Protein AF-A0A351A0B4-F1 (afdb_monomer)

Solvent-accessible surface area (backbone atoms only — not comparable to full-atom values): 6294 Å² total; per-residue (Å²): 113,68,67,59,52,54,52,37,55,50,26,22,77,71,72,59,40,88,45,75,68,29,50,55,46,43,60,48,55,77,78,32,92,73,64,70,64,51,62,49,36,36,54,49,26,58,49,42,68,75,77,53,54,75,65,94,46,69,68,59,45,46,54,44,28,35,24,68,25,9,42,58,32,39,54,48,41,56,70,71,60,72,84,56,75,65,52,50,55,52,25,34,53,49,18,36,51,50,42,53,49,50,50,67,73,39,47,72,59,37,48,77,73,68,63

Nearest PDB structures (foldseek):
  4hd1-assembly1_A  TM=9.382E-01  e=4.406E-05  Alicyclobacillus acidocaldarius subsp. acidocaldarius DSM 446
  4ea1-assembly1_A  TM=8.838E-01  e=6.903E-04  Staphylococcus aureus
  3nri-assembly1_A  TM=8.803E-01  e=7.293E-04  Staphylococcus aureus subsp. aureus A017934/97
  2zcr-assembly1_A  TM=8.740E-01  e=3.405E-03  Staphylococcus aureus
  3adz-assembly1_A  TM=8.703E-01  e=3.801E-03  Staphylococcus aureus

Structure (mmCIF, N/CA/C/O backbone):
data_AF-A0A351A0B4-F1
#
_entry.id   AF-A0A351A0B4-F1
#
loop_
_atom_site.group_PDB
_atom_site.id
_atom_site.type_symbol
_atom_site.label_atom_id
_atom_site.label_alt_id
_atom_site.label_comp_id
_atom_site.label_asym_id
_atom_site.label_en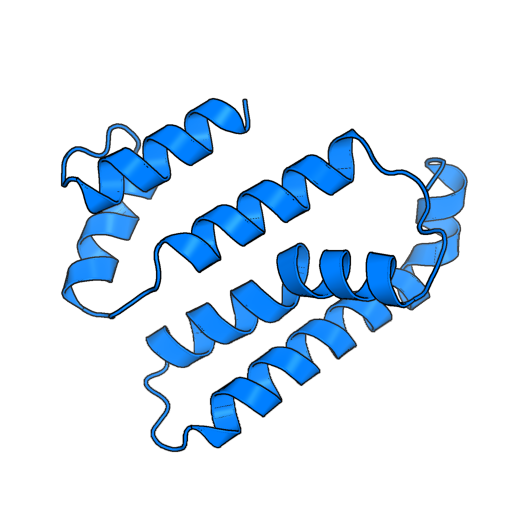tity_id
_atom_site.label_seq_id
_atom_site.pdbx_PDB_ins_code
_atom_site.Cartn_x
_atom_site.Cartn_y
_atom_site.Cartn_z
_atom_site.occupancy
_atom_site.B_iso_or_equiv
_atom_site.auth_seq_id
_atom_site.auth_comp_id
_atom_site.auth_asym_id
_atom_site.auth_atom_id
_atom_site.pdbx_PDB_model_num
ATOM 1 N N . LYS A 1 1 ? 6.619 15.326 -4.201 1.00 86.88 1 LYS A N 1
ATOM 2 C CA . LYS A 1 1 ? 5.184 14.934 -4.166 1.00 86.88 1 LYS A CA 1
ATOM 3 C C . LYS A 1 1 ? 4.916 13.817 -3.152 1.00 86.88 1 LYS A C 1
ATOM 5 O O . LYS A 1 1 ? 4.046 14.018 -2.326 1.00 86.88 1 LYS A O 1
ATOM 10 N N . LEU A 1 2 ? 5.667 12.704 -3.144 1.00 95.12 2 LEU A N 1
ATOM 11 C CA . LEU A 1 2 ? 5.476 11.625 -2.151 1.00 95.12 2 LEU A CA 1
ATOM 12 C C . LEU A 1 2 ? 5.706 12.066 -0.698 1.00 95.12 2 LEU A C 1
ATOM 14 O O . LEU A 1 2 ? 4.943 11.683 0.176 1.00 95.12 2 LEU A O 1
ATOM 18 N N . GLU A 1 3 ? 6.687 12.937 -0.453 1.00 96.56 3 GLU A N 1
ATOM 19 C CA . GLU A 1 3 ? 6.934 13.471 0.895 1.00 96.56 3 GLU A CA 1
ATOM 20 C C . GLU A 1 3 ? 5.719 14.203 1.479 1.00 96.56 3 GLU A C 1
ATOM 22 O O . GLU A 1 3 ? 5.372 14.033 2.641 1.00 96.56 3 GLU A O 1
ATOM 27 N N . TRP A 1 4 ? 4.994 14.948 0.643 1.00 97.50 4 TRP A N 1
ATOM 28 C CA . TRP A 1 4 ? 3.767 15.609 1.075 1.00 97.50 4 TRP A CA 1
ATOM 29 C C . TRP A 1 4 ? 2.702 14.594 1.520 1.00 97.50 4 TRP A C 1
ATOM 31 O O . TRP A 1 4 ? 2.031 14.823 2.524 1.00 97.50 4 TRP A O 1
ATOM 41 N N . TRP A 1 5 ? 2.589 13.451 0.831 1.00 97.69 5 TRP A N 1
ATOM 42 C CA . TRP A 1 5 ? 1.686 12.369 1.233 1.00 97.69 5 TRP A CA 1
ATOM 43 C C . TRP A 1 5 ? 2.118 11.700 2.538 1.00 97.69 5 TRP A C 1
ATOM 45 O O . TRP A 1 5 ? 1.255 11.398 3.357 1.00 97.69 5 TRP A O 1
ATOM 55 N N . ARG A 1 6 ? 3.426 11.528 2.790 1.00 97.94 6 ARG A N 1
ATOM 56 C CA . ARG A 1 6 ? 3.906 11.032 4.096 1.00 97.94 6 ARG A CA 1
ATOM 57 C C . ARG A 1 6 ? 3.480 11.959 5.222 1.00 97.94 6 ARG A C 1
ATOM 59 O O . ARG A 1 6 ? 2.936 11.504 6.225 1.00 97.94 6 ARG A O 1
ATOM 66 N N . GLN A 1 7 ? 3.675 13.259 5.025 1.00 98.12 7 GLN A N 1
ATOM 67 C CA . GLN A 1 7 ? 3.259 14.261 5.996 1.00 98.12 7 GLN A CA 1
ATOM 68 C C . GLN A 1 7 ? 1.737 14.288 6.165 1.00 98.12 7 GLN A C 1
ATOM 70 O O . GLN A 1 7 ? 1.256 14.485 7.274 1.00 98.12 7 GLN A O 1
ATOM 75 N N . GLU A 1 8 ? 0.965 14.065 5.099 1.00 98.38 8 GLU A N 1
ATOM 76 C CA . GLU A 1 8 ? -0.495 13.981 5.196 1.00 98.38 8 GLU A CA 1
ATOM 77 C C . GLU A 1 8 ? -0.954 12.750 5.990 1.00 98.38 8 GLU A C 1
ATOM 79 O O . GLU A 1 8 ? -1.848 12.871 6.829 1.00 98.38 8 GLU A O 1
ATOM 84 N N . VAL A 1 9 ? -0.306 11.592 5.816 1.00 98.00 9 VAL A N 1
ATOM 85 C CA . VAL A 1 9 ? -0.544 10.402 6.655 1.00 98.00 9 VAL A CA 1
ATOM 86 C C . VAL A 1 9 ? -0.212 10.705 8.119 1.00 98.00 9 VAL A C 1
ATOM 88 O O . VAL A 1 9 ? -1.021 10.432 9.003 1.00 98.00 9 VAL A O 1
ATOM 91 N N . GLN A 1 10 ? 0.931 11.336 8.397 1.00 97.94 10 GLN A N 1
ATOM 92 C CA . GLN A 1 10 ? 1.309 11.740 9.758 1.00 97.94 10 GLN A CA 1
ATOM 93 C C . GLN A 1 10 ? 0.307 12.711 10.388 1.00 97.94 10 GLN A C 1
ATOM 95 O O . GLN A 1 10 ? -0.131 12.496 11.517 1.00 97.94 10 GLN A O 1
ATOM 100 N N . ARG A 1 11 ? -0.115 13.739 9.646 1.00 98.19 11 ARG A N 1
ATOM 101 C CA . ARG A 1 11 ? -1.152 14.686 10.076 1.00 98.19 11 ARG A CA 1
ATOM 102 C C . ARG A 1 11 ? -2.484 14.002 10.356 1.00 98.19 11 ARG A C 1
ATOM 104 O O . ARG A 1 11 ? -3.152 14.354 11.323 1.00 98.19 11 ARG A O 1
ATOM 111 N N . THR A 1 12 ? -2.854 13.011 9.549 1.00 98.00 12 THR A N 1
ATOM 112 C CA . THR A 1 12 ? -4.087 12.240 9.749 1.00 98.00 12 THR A CA 1
ATOM 113 C C . THR A 1 12 ? -4.068 11.514 11.098 1.00 98.00 12 THR A C 1
ATOM 115 O O . THR A 1 12 ? -5.023 11.652 11.862 1.00 98.00 12 THR A O 1
ATOM 118 N N . TRP A 1 13 ? -2.959 10.847 11.447 1.00 96.88 13 TRP A N 1
ATOM 119 C CA . TRP A 1 13 ? -2.783 10.208 12.764 1.00 96.88 13 TRP A CA 1
ATOM 120 C C . TRP A 1 13 ? -2.666 11.211 13.917 1.00 96.88 13 TRP A C 1
ATOM 122 O O . TRP A 1 13 ? -3.126 10.933 15.020 1.00 96.88 13 TRP A O 1
ATOM 132 N N . ALA A 1 14 ? -2.125 12.403 13.663 1.00 96.81 14 ALA A N 1
ATOM 133 C CA . ALA A 1 14 ? -2.114 13.508 14.624 1.00 96.81 14 ALA A CA 1
ATOM 134 C C . ALA A 1 14 ? -3.477 14.226 14.755 1.00 96.81 14 ALA A C 1
ATOM 136 O O . ALA A 1 14 ? -3.610 15.169 15.533 1.00 96.81 14 ALA A O 1
ATOM 137 N N . GLY A 1 15 ? -4.496 13.815 13.990 1.00 96.88 15 GLY A N 1
ATOM 138 C CA . GLY A 1 15 ? -5.840 14.390 14.030 1.00 96.88 15 GLY A CA 1
ATOM 139 C C . GLY A 1 15 ? -6.004 15.724 13.292 1.00 96.88 15 GLY A C 1
ATOM 140 O O . GLY A 1 15 ? -7.086 16.315 13.377 1.00 96.88 15 GLY A O 1
ATOM 141 N N . THR A 1 16 ? -4.997 16.169 12.537 1.00 97.69 16 THR A N 1
ATOM 142 C CA . THR A 1 16 ? -4.945 17.451 11.809 1.00 97.69 16 THR A CA 1
ATOM 143 C C . THR A 1 16 ? -4.769 17.287 10.283 1.00 97.69 16 THR A C 1
ATOM 145 O O . THR A 1 16 ? -3.925 17.969 9.695 1.00 97.69 16 THR A O 1
ATOM 148 N N . PRO A 1 17 ? -5.531 16.400 9.600 1.00 97.88 17 PRO A N 1
ATOM 149 C CA . PRO A 1 17 ? -5.425 16.244 8.148 1.00 97.88 17 PRO A CA 1
ATOM 150 C C . PRO A 1 17 ? -5.762 17.553 7.423 1.00 97.88 17 PRO A C 1
ATOM 152 O O . PRO A 1 17 ? -6.531 18.374 7.923 1.00 97.88 17 PRO A O 1
ATOM 155 N N . THR A 1 18 ? -5.182 17.734 6.238 1.00 97.88 18 THR A N 1
ATOM 156 C CA . THR A 1 18 ? -5.359 18.946 5.415 1.00 97.88 18 THR A CA 1
ATOM 157 C C . THR A 1 18 ? -5.974 18.660 4.049 1.00 97.88 18 THR A 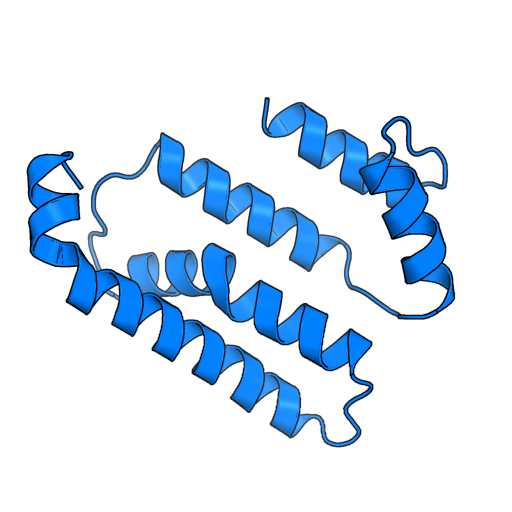C 1
ATOM 159 O O . THR A 1 18 ? -6.402 19.579 3.353 1.00 97.88 18 THR A O 1
ATOM 162 N N . HIS A 1 19 ? -6.028 17.390 3.650 1.00 98.12 19 HIS A N 1
ATOM 163 C CA . HIS A 1 19 ? -6.531 16.950 2.360 1.00 98.12 19 HIS A CA 1
ATOM 164 C C . HIS A 1 19 ? -7.834 16.157 2.518 1.00 98.12 19 HIS A C 1
ATOM 166 O O . HIS A 1 19 ? -7.966 15.409 3.490 1.00 98.12 19 HIS A O 1
ATOM 172 N N . PRO A 1 20 ? -8.776 16.212 1.553 1.00 98.25 20 PRO A N 1
ATOM 173 C CA . PRO A 1 20 ? -10.021 15.441 1.617 1.00 98.25 20 PRO A CA 1
ATOM 174 C C . PRO A 1 20 ? -9.822 13.940 1.877 1.00 98.25 20 PRO A C 1
ATOM 176 O O . PRO A 1 20 ? -10.566 13.343 2.646 1.00 98.25 20 PRO A O 1
ATOM 179 N N . VAL A 1 21 ? -8.775 13.340 1.299 1.00 97.12 21 VAL A N 1
ATOM 180 C CA . VAL A 1 21 ? -8.411 11.931 1.561 1.00 97.12 21 VAL A CA 1
ATOM 181 C C . VAL A 1 21 ? -7.982 11.716 3.015 1.00 97.12 21 VAL A C 1
ATOM 183 O O . VAL A 1 21 ? -8.382 10.724 3.613 1.00 97.12 21 VAL A O 1
ATOM 186 N N . GLY A 1 22 ? -7.210 12.637 3.600 1.00 97.75 22 GLY A N 1
ATOM 187 C CA . GLY A 1 22 ? -6.815 12.565 5.009 1.00 97.75 22 GLY A CA 1
ATOM 188 C C . GLY A 1 22 ? -8.012 12.727 5.948 1.00 97.75 22 GLY A C 1
ATOM 189 O O . GLY A 1 22 ? -8.137 11.986 6.918 1.00 97.75 22 GLY A O 1
ATOM 190 N N . HIS A 1 23 ? -8.945 13.631 5.627 1.00 97.81 23 HIS A N 1
ATOM 191 C CA . HIS A 1 23 ? -10.204 13.768 6.368 1.00 97.81 23 HIS A CA 1
ATOM 192 C C . HIS A 1 23 ? -11.039 12.483 6.321 1.00 97.81 23 HIS A C 1
ATOM 194 O O . HIS A 1 23 ? -11.439 11.987 7.369 1.00 97.81 23 HIS A O 1
ATOM 200 N N . ALA A 1 24 ? -11.235 11.905 5.134 1.00 97.06 24 ALA A N 1
ATOM 201 C CA . ALA A 1 24 ? -11.961 10.645 4.991 1.00 97.06 24 ALA A CA 1
ATOM 202 C C . ALA A 1 24 ? -11.261 9.491 5.729 1.00 97.06 24 ALA A C 1
ATOM 204 O O . ALA A 1 24 ? -11.916 8.690 6.393 1.00 97.06 24 ALA A O 1
ATOM 205 N N . LEU A 1 25 ? -9.927 9.419 5.656 1.00 96.94 25 LEU A N 1
ATOM 206 C CA . LEU A 1 25 ? -9.153 8.405 6.366 1.00 96.94 25 LEU A CA 1
ATOM 207 C C . LEU A 1 25 ? -9.278 8.566 7.885 1.00 96.94 25 LEU A C 1
ATOM 209 O O . LEU A 1 25 ? -9.467 7.567 8.571 1.00 96.94 25 LEU A O 1
ATOM 213 N N . LYS A 1 26 ? -9.253 9.7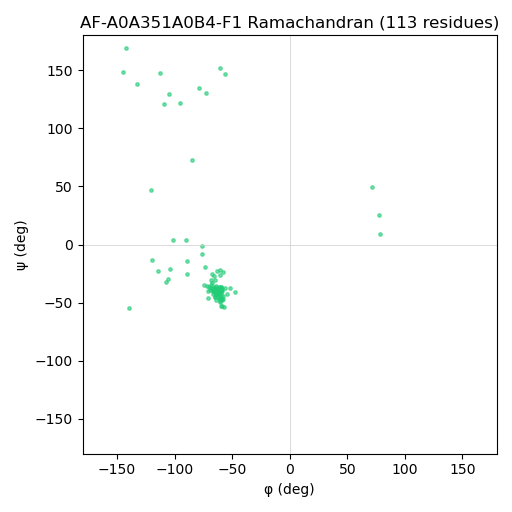96 8.414 1.00 96.50 26 LYS A N 1
ATOM 214 C CA . LYS A 1 26 ? -9.454 10.063 9.847 1.00 96.50 26 LYS A CA 1
ATOM 215 C C . LYS A 1 26 ? -10.759 9.451 10.363 1.00 96.50 26 LYS A C 1
ATOM 217 O O . LYS A 1 26 ? -10.743 8.827 11.420 1.00 96.50 26 LYS A O 1
ATOM 222 N N . ASP A 1 27 ? -11.853 9.567 9.612 1.00 94.44 27 ASP A N 1
ATOM 223 C CA . ASP A 1 27 ? -13.137 8.967 9.995 1.00 94.44 27 ASP A CA 1
ATOM 224 C C . ASP A 1 27 ? -13.061 7.431 10.021 1.00 94.44 27 ASP A C 1
ATOM 226 O O . ASP A 1 27 ? -13.592 6.791 10.931 1.00 94.44 27 ASP A O 1
ATOM 230 N N . VAL A 1 28 ? -12.344 6.824 9.069 1.00 95.25 28 VAL A N 1
ATOM 231 C CA . VAL A 1 28 ? -12.110 5.369 9.014 1.00 95.25 28 VAL A CA 1
ATOM 232 C C . VAL A 1 28 ? -11.284 4.889 10.212 1.00 95.25 28 VAL A C 1
ATOM 234 O O . VAL A 1 28 ? -11.619 3.856 10.792 1.00 95.25 28 VAL A O 1
ATOM 237 N N . LEU A 1 29 ? -10.269 5.647 10.642 1.00 95.62 29 LEU A N 1
ATOM 238 C CA . LEU A 1 29 ? -9.418 5.297 11.792 1.00 95.62 29 LEU A CA 1
ATOM 239 C C . LEU A 1 29 ? -10.183 5.232 13.120 1.00 95.62 29 LEU A C 1
ATOM 241 O O . LEU A 1 29 ? -9.753 4.548 14.042 1.00 95.62 29 LEU A O 1
ATOM 245 N N . THR A 1 30 ? -11.336 5.901 13.229 1.00 93.00 30 THR A N 1
ATOM 246 C CA . THR A 1 30 ? -12.196 5.768 14.421 1.00 93.00 30 THR A CA 1
ATOM 247 C C . THR A 1 30 ? -12.930 4.426 14.481 1.00 93.00 30 THR A C 1
ATOM 249 O O . THR A 1 30 ? -13.397 4.023 15.545 1.00 93.00 30 THR A O 1
ATOM 252 N N . ARG A 1 31 ? -13.045 3.734 13.341 1.00 94.44 31 ARG A N 1
ATOM 253 C CA . ARG A 1 31 ? -13.818 2.495 13.173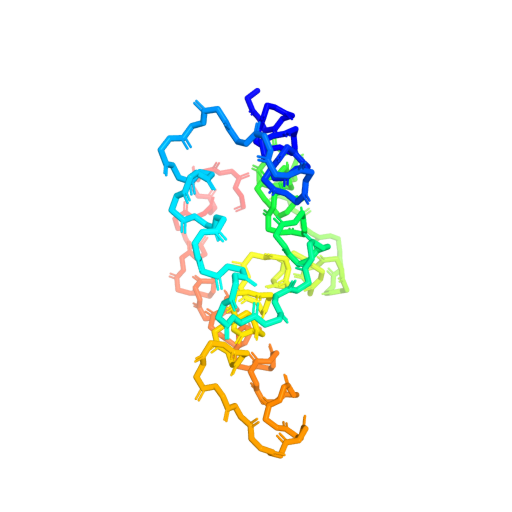 1.00 94.44 31 ARG A CA 1
ATOM 254 C C . ARG A 1 31 ? -12.934 1.258 13.058 1.00 94.44 31 ARG A C 1
ATOM 256 O O . ARG A 1 31 ? -13.370 0.178 13.443 1.00 94.44 31 ARG A O 1
ATOM 263 N N . PHE A 1 32 ? -11.727 1.414 12.519 1.00 95.06 32 PHE A N 1
ATOM 264 C CA . PHE A 1 32 ? -10.801 0.320 12.245 1.00 95.06 32 PHE A CA 1
ATOM 265 C C . PHE A 1 32 ? -9.406 0.661 12.757 1.00 95.06 32 PHE A C 1
ATOM 267 O O . PHE A 1 32 ? -8.918 1.774 12.568 1.00 95.06 32 PHE A O 1
ATOM 274 N N . ASN A 1 33 ? -8.743 -0.321 13.364 1.00 89.44 33 ASN A N 1
ATOM 275 C CA . ASN A 1 33 ? 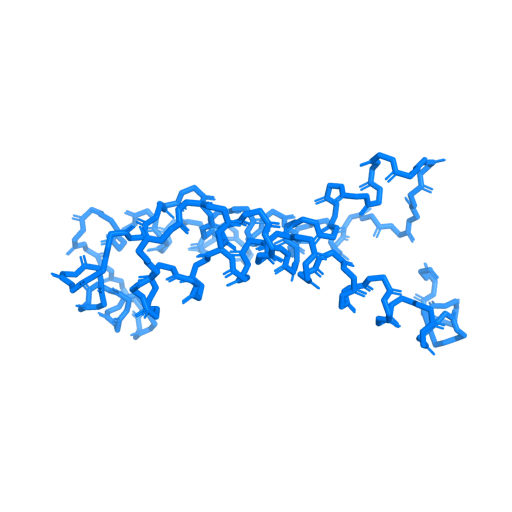-7.395 -0.165 13.897 1.00 89.44 33 ASN A CA 1
ATOM 276 C C . ASN A 1 33 ? -6.342 -0.393 12.801 1.00 89.44 33 ASN A C 1
ATOM 278 O O . ASN A 1 33 ? -5.683 -1.428 12.760 1.00 89.44 33 ASN A O 1
ATOM 282 N N . LEU A 1 34 ? -6.215 0.567 11.885 1.00 96.12 34 LEU A N 1
ATOM 283 C CA . LEU A 1 34 ? -5.226 0.494 10.810 1.00 96.12 34 LEU A CA 1
ATOM 284 C C . LEU A 1 34 ? -3.831 0.889 11.328 1.00 96.12 34 LEU A C 1
ATOM 286 O O . LEU A 1 34 ? -3.717 1.908 12.012 1.00 96.12 34 LEU A O 1
ATOM 290 N N . PRO A 1 35 ? -2.759 0.150 10.993 1.00 95.44 35 PRO A N 1
ATOM 291 C CA . PRO A 1 35 ? -1.390 0.563 11.300 1.00 95.44 35 PRO A CA 1
ATOM 292 C C . PRO A 1 35 ? -0.936 1.716 10.397 1.00 95.44 35 PRO A C 1
ATOM 294 O O . PRO A 1 35 ? -1.030 1.629 9.170 1.00 95.44 35 PRO A O 1
ATOM 297 N N . GLN A 1 36 ? -0.389 2.782 10.985 1.00 97.56 36 GLN A N 1
ATOM 298 C CA . GLN A 1 36 ? 0.131 3.928 10.229 1.00 97.56 36 GLN A CA 1
ATOM 299 C C . GLN A 1 36 ? 1.250 3.508 9.272 1.00 97.56 36 GLN A C 1
ATOM 301 O O . GLN A 1 36 ? 1.330 3.968 8.132 1.00 97.56 36 GLN A O 1
ATOM 306 N N . GLU A 1 37 ? 2.107 2.611 9.747 1.00 97.81 37 GLU A N 1
ATOM 307 C CA . GLU A 1 37 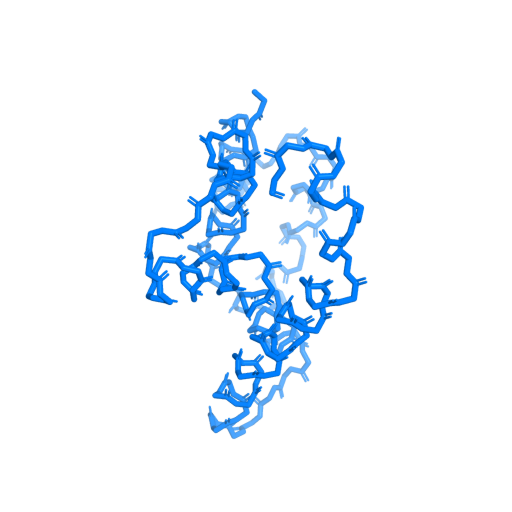? 3.296 2.125 9.063 1.00 97.81 37 GLU A CA 1
ATOM 308 C C . GLU A 1 37 ? 2.930 1.455 7.740 1.00 97.81 37 GLU A C 1
ATOM 310 O O . GLU A 1 37 ? 3.619 1.650 6.747 1.00 97.81 37 GLU A O 1
ATOM 315 N N . GLN A 1 38 ? 1.799 0.748 7.681 1.00 97.75 38 GLN A N 1
ATOM 316 C CA . GLN A 1 38 ? 1.325 0.113 6.451 1.00 97.75 38 GLN A CA 1
ATOM 317 C C . GLN A 1 38 ? 0.975 1.149 5.370 1.00 97.75 38 GLN A C 1
ATOM 319 O O . GLN A 1 38 ? 1.328 0.978 4.207 1.00 97.75 38 GLN A O 1
ATOM 324 N N . LEU A 1 39 ? 0.369 2.285 5.724 1.00 97.75 39 LEU A N 1
ATOM 325 C CA . LEU A 1 39 ? 0.138 3.352 4.742 1.00 97.75 39 LEU A CA 1
ATOM 326 C C . LEU A 1 39 ? 1.457 3.985 4.272 1.00 97.75 39 LEU A C 1
ATOM 328 O O . LEU A 1 39 ? 1.573 4.374 3.108 1.00 97.75 39 LEU A O 1
ATOM 332 N N . LEU A 1 40 ? 2.461 4.068 5.147 1.00 98.25 40 LEU A N 1
ATOM 333 C CA . LEU A 1 40 ? 3.792 4.559 4.783 1.00 98.25 40 LEU A CA 1
ATOM 334 C C . LEU A 1 40 ? 4.545 3.575 3.870 1.00 98.25 40 LEU A C 1
ATOM 336 O O . LEU A 1 40 ? 5.200 4.028 2.931 1.00 98.25 40 LEU A O 1
ATOM 340 N N . GLU A 1 41 ? 4.396 2.263 4.072 1.00 98.38 41 GLU A N 1
ATOM 341 C CA . GLU A 1 41 ? 4.960 1.226 3.193 1.00 98.38 41 GLU A CA 1
ATOM 342 C C . GLU A 1 41 ? 4.404 1.322 1.763 1.00 98.38 41 GLU A C 1
ATOM 344 O O . GLU A 1 41 ? 5.150 1.151 0.799 1.00 98.38 41 GLU A O 1
ATOM 349 N N . ILE A 1 42 ? 3.123 1.676 1.592 1.00 98.00 42 ILE A N 1
ATOM 350 C CA . ILE A 1 42 ? 2.548 1.929 0.257 1.00 98.00 42 ILE A CA 1
ATOM 351 C C . ILE A 1 42 ? 3.265 3.106 -0.419 1.00 98.00 42 ILE A C 1
ATOM 353 O O . ILE A 1 42 ? 3.614 3.038 -1.600 1.00 98.00 42 ILE A O 1
ATOM 357 N N . ILE A 1 43 ? 3.534 4.183 0.327 1.00 97.81 43 ILE A N 1
ATOM 358 C CA . ILE A 1 43 ? 4.270 5.344 -0.195 1.00 97.81 43 ILE A CA 1
ATOM 359 C C . ILE A 1 43 ? 5.720 4.962 -0.531 1.00 97.81 43 ILE A C 1
ATOM 361 O O . ILE A 1 43 ? 6.248 5.430 -1.543 1.00 97.81 43 ILE A O 1
ATOM 365 N N . ASP A 1 44 ? 6.355 4.099 0.266 1.00 97.62 44 ASP A N 1
ATOM 366 C CA . ASP A 1 44 ? 7.674 3.536 -0.048 1.00 97.62 44 ASP A CA 1
ATOM 367 C C . ASP A 1 44 ? 7.652 2.717 -1.339 1.00 97.62 44 ASP A C 1
ATOM 369 O O . ASP A 1 44 ? 8.558 2.861 -2.159 1.00 97.62 44 ASP A O 1
ATOM 373 N N . GLY A 1 45 ? 6.609 1.916 -1.564 1.00 96.88 45 GLY A N 1
ATOM 374 C CA . GLY A 1 45 ? 6.407 1.191 -2.820 1.00 96.88 45 GLY A CA 1
ATOM 375 C C . GLY A 1 45 ? 6.344 2.131 -4.025 1.00 96.88 45 GLY A C 1
ATOM 376 O O . GLY A 1 45 ? 7.069 1.942 -5.000 1.00 96.88 45 GLY A O 1
ATOM 377 N N . MET A 1 46 ? 5.574 3.217 -3.918 1.00 95.69 46 MET A N 1
ATOM 378 C CA . MET A 1 46 ? 5.506 4.246 -4.967 1.00 95.69 46 MET A CA 1
ATOM 379 C C . MET A 1 46 ? 6.837 4.980 -5.167 1.00 95.69 46 MET A C 1
ATOM 381 O O . MET A 1 46 ? 7.139 5.422 -6.273 1.00 95.69 46 MET A O 1
ATOM 385 N N . ALA A 1 47 ? 7.647 5.130 -4.117 1.00 96.19 47 ALA A N 1
ATOM 386 C CA . ALA A 1 47 ? 8.986 5.697 -4.245 1.00 96.19 47 ALA A CA 1
ATOM 387 C C . ALA A 1 47 ? 9.926 4.751 -5.004 1.00 96.19 47 ALA A C 1
ATOM 389 O O . ALA A 1 47 ? 10.691 5.221 -5.847 1.00 96.19 47 ALA A O 1
ATOM 390 N N . MET A 1 48 ? 9.832 3.438 -4.759 1.00 95.25 48 MET A N 1
ATOM 391 C CA . MET A 1 48 ? 10.594 2.426 -5.501 1.00 95.25 48 MET A CA 1
ATOM 392 C C . MET A 1 48 ? 10.276 2.477 -6.995 1.00 95.25 48 MET A C 1
ATOM 394 O O . MET A 1 48 ? 11.197 2.423 -7.801 1.00 95.25 48 MET A O 1
ATOM 398 N N . ASP A 1 49 ? 9.015 2.697 -7.376 1.00 92.75 49 ASP A N 1
ATOM 399 C CA . ASP A 1 49 ? 8.646 2.872 -8.785 1.00 92.75 49 ASP A CA 1
ATOM 400 C C . ASP A 1 49 ? 9.328 4.072 -9.458 1.00 92.75 49 ASP A C 1
ATOM 402 O O . ASP A 1 49 ? 9.415 4.107 -10.682 1.00 92.75 49 ASP A O 1
ATOM 406 N N . LEU A 1 50 ? 9.797 5.075 -8.713 1.00 91.88 50 LEU A N 1
ATOM 407 C CA . LEU A 1 50 ? 10.456 6.251 -9.291 1.00 91.88 50 LEU A CA 1
ATOM 408 C C . LEU A 1 50 ? 11.970 6.082 -9.443 1.00 91.88 50 LEU A C 1
ATOM 410 O O . LEU A 1 50 ? 12.566 6.757 -10.281 1.00 91.88 50 LEU A O 1
ATOM 414 N N . SER A 1 51 ? 12.594 5.229 -8.630 1.00 89.12 51 SER A N 1
ATOM 415 C CA . SER A 1 51 ? 14.054 5.085 -8.564 1.00 89.12 51 SER A CA 1
ATOM 416 C C . SER A 1 51 ? 14.568 3.726 -9.032 1.00 89.12 51 SER A C 1
ATOM 418 O O . SER A 1 51 ? 15.730 3.626 -9.425 1.00 89.12 51 SER A O 1
ATOM 420 N N . GLN A 1 52 ? 13.732 2.689 -9.001 1.00 86.94 52 GLN A N 1
ATOM 421 C CA . GLN A 1 52 ? 14.112 1.315 -9.291 1.00 86.94 52 GLN A CA 1
ATOM 422 C C . GLN A 1 52 ? 13.507 0.869 -10.621 1.00 86.94 52 GLN A C 1
ATOM 424 O O . GLN A 1 52 ? 12.291 0.838 -10.792 1.00 86.94 52 GLN A O 1
ATOM 429 N N . THR A 1 53 ? 14.363 0.477 -11.561 1.00 86.44 53 THR A N 1
ATOM 430 C CA . THR A 1 53 ? 13.925 -0.113 -12.834 1.00 86.44 53 THR A CA 1
ATOM 431 C C . THR A 1 53 ? 14.117 -1.621 -12.880 1.00 86.44 53 THR A C 1
ATOM 433 O O . THR A 1 53 ? 13.452 -2.273 -13.664 1.00 86.44 53 THR A O 1
ATOM 436 N N . ARG A 1 54 ? 14.999 -2.199 -12.052 1.00 91.31 54 ARG A N 1
ATOM 437 C CA . ARG A 1 54 ? 15.289 -3.644 -12.039 1.00 91.31 54 ARG A CA 1
ATOM 438 C C . ARG A 1 54 ? 15.566 -4.154 -10.636 1.00 91.31 54 ARG A C 1
ATOM 440 O O . ARG A 1 54 ? 16.165 -3.440 -9.839 1.00 91.31 54 ARG A O 1
ATOM 447 N N . TYR A 1 55 ? 15.219 -5.404 -10.355 1.00 94.19 55 TYR A N 1
ATOM 448 C CA . TYR A 1 55 ? 15.518 -6.064 -9.081 1.00 94.19 55 TYR A CA 1
ATOM 449 C C . TYR A 1 55 ? 16.668 -7.060 -9.251 1.00 94.19 55 TYR A C 1
ATOM 451 O O . TYR A 1 55 ? 16.650 -7.869 -10.173 1.00 94.19 55 TYR A O 1
ATOM 459 N N . LEU A 1 56 ? 17.682 -6.976 -8.382 1.00 92.69 56 LEU A N 1
ATOM 460 C CA . LEU A 1 56 ? 18.880 -7.824 -8.455 1.00 92.69 56 LEU A CA 1
ATOM 461 C C . LEU A 1 56 ? 18.591 -9.275 -8.054 1.00 92.69 56 LEU A C 1
ATOM 463 O O . LEU A 1 56 ? 19.176 -10.204 -8.603 1.00 92.69 56 LEU A O 1
ATOM 467 N N . ASP A 1 57 ? 17.701 -9.455 -7.083 1.00 96.19 57 ASP A N 1
ATOM 468 C CA . ASP A 1 57 ? 17.321 -10.752 -6.556 1.00 96.19 57 ASP A CA 1
ATOM 469 C C . ASP A 1 57 ? 15.821 -10.804 -6.241 1.00 96.19 57 ASP A C 1
ATOM 471 O O . ASP A 1 57 ? 15.099 -9.799 -6.241 1.00 96.19 57 ASP A O 1
ATOM 475 N N . PHE A 1 58 ? 15.342 -12.017 -5.970 1.00 95.94 58 PHE A N 1
ATOM 476 C CA . PHE A 1 58 ? 13.940 -12.235 -5.637 1.00 95.94 58 PHE A CA 1
ATOM 477 C C . PHE A 1 58 ? 13.547 -11.582 -4.306 1.00 95.94 58 PHE A C 1
ATOM 479 O O . PHE A 1 58 ? 12.397 -11.196 -4.136 1.00 95.94 58 PHE A O 1
ATOM 486 N N . LYS A 1 59 ? 14.484 -11.408 -3.367 1.00 97.25 59 LYS A N 1
ATOM 487 C CA . LYS A 1 59 ? 14.200 -10.781 -2.071 1.00 97.25 59 LYS A CA 1
ATOM 488 C C . LYS A 1 59 ? 13.846 -9.301 -2.239 1.00 97.25 59 LYS A C 1
ATOM 490 O O . LYS A 1 59 ? 12.892 -8.825 -1.627 1.00 97.25 59 LYS A O 1
ATOM 495 N N . ALA A 1 60 ? 14.573 -8.586 -3.092 1.00 96.25 60 ALA A N 1
ATOM 496 C CA . ALA A 1 60 ? 14.281 -7.203 -3.435 1.00 96.25 60 ALA A CA 1
ATOM 497 C C . ALA A 1 60 ? 12.943 -7.085 -4.184 1.00 96.25 60 ALA A C 1
ATOM 499 O O . ALA A 1 60 ? 12.143 -6.202 -3.870 1.00 96.25 60 ALA A O 1
ATOM 500 N N . LEU A 1 61 ? 12.662 -8.012 -5.109 1.00 96.44 61 LEU A N 1
ATOM 501 C CA . LEU A 1 61 ? 11.368 -8.078 -5.795 1.00 96.44 61 LEU A CA 1
ATOM 502 C C . LEU A 1 61 ? 10.210 -8.361 -4.824 1.00 96.44 61 LEU A C 1
ATOM 504 O O . LEU A 1 61 ? 9.141 -7.764 -4.932 1.00 96.44 61 LEU A O 1
ATOM 508 N N . GLN A 1 62 ? 10.424 -9.245 -3.851 1.00 97.69 62 GLN A N 1
ATOM 509 C CA . GLN A 1 62 ? 9.439 -9.569 -2.826 1.00 97.69 62 GLN A CA 1
ATOM 510 C C . GLN A 1 62 ? 9.143 -8.352 -1.945 1.00 97.69 62 GLN A C 1
ATOM 512 O O . GLN A 1 62 ? 7.979 -8.075 -1.674 1.00 97.69 62 GLN A O 1
ATOM 517 N N . LEU A 1 63 ? 10.161 -7.582 -1.547 1.00 97.62 63 LEU A N 1
ATOM 518 C CA . LEU A 1 63 ? 9.948 -6.337 -0.804 1.00 97.62 63 LEU A CA 1
ATOM 519 C C . LEU A 1 63 ? 9.101 -5.338 -1.605 1.00 97.62 63 LEU A C 1
ATOM 521 O O . LEU A 1 63 ? 8.194 -4.719 -1.050 1.00 97.62 63 LEU A O 1
ATOM 525 N N . TYR A 1 64 ? 9.365 -5.209 -2.907 1.00 97.56 64 TYR A N 1
ATOM 526 C CA . TYR A 1 64 ? 8.536 -4.385 -3.782 1.00 97.56 64 TYR A CA 1
ATOM 527 C C . TYR A 1 64 ? 7.084 -4.865 -3.798 1.00 97.56 64 TYR A C 1
ATOM 529 O O . TYR A 1 64 ? 6.185 -4.087 -3.490 1.00 97.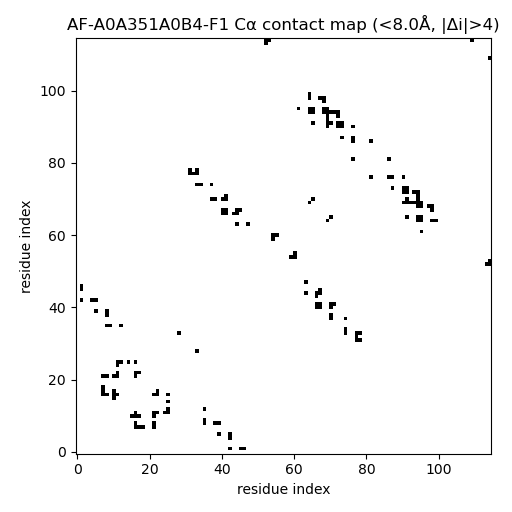56 64 TYR A O 1
ATOM 537 N N . CYS A 1 65 ? 6.855 -6.152 -4.075 1.00 98.06 65 CYS A N 1
ATOM 538 C CA . CYS A 1 65 ? 5.514 -6.735 -4.126 1.00 98.06 65 CYS A CA 1
ATOM 539 C C . CYS A 1 65 ? 4.771 -6.608 -2.791 1.00 98.06 65 CYS A C 1
ATOM 541 O O . CYS A 1 65 ? 3.569 -6.341 -2.775 1.00 98.06 65 CYS A O 1
ATOM 543 N N . TYR A 1 66 ? 5.486 -6.740 -1.671 1.00 98.50 66 TYR A N 1
ATOM 544 C CA . TYR A 1 66 ? 4.925 -6.504 -0.349 1.00 98.50 66 TYR A CA 1
ATOM 545 C C . TYR A 1 66 ? 4.357 -5.083 -0.246 1.00 98.50 66 TYR A C 1
ATOM 547 O O . TYR A 1 66 ? 3.175 -4.912 0.055 1.00 98.50 66 TYR A O 1
ATOM 555 N N . ARG A 1 67 ? 5.174 -4.076 -0.574 1.00 98.31 67 ARG A N 1
ATOM 556 C CA . ARG A 1 67 ? 4.822 -2.653 -0.468 1.00 98.31 67 ARG A CA 1
ATOM 557 C C . ARG A 1 67 ? 3.686 -2.234 -1.389 1.00 98.31 67 ARG A C 1
ATOM 559 O O . ARG A 1 67 ? 2.809 -1.487 -0.964 1.00 98.31 67 ARG A O 1
ATOM 566 N N . VAL A 1 68 ? 3.692 -2.703 -2.637 1.00 97.25 68 VAL A N 1
ATOM 567 C CA . VAL A 1 68 ? 2.705 -2.266 -3.639 1.00 97.25 68 VAL A CA 1
ATOM 568 C C . VAL A 1 68 ? 1.428 -3.108 -3.662 1.00 97.25 68 VAL A C 1
ATOM 570 O O . VAL A 1 68 ? 0.447 -2.672 -4.259 1.00 97.25 68 VAL A O 1
ATOM 573 N N . ALA A 1 69 ? 1.407 -4.287 -3.024 1.00 98.12 69 ALA A N 1
ATOM 574 C CA . ALA A 1 69 ? 0.241 -5.174 -3.065 1.00 98.12 69 ALA A CA 1
ATOM 575 C C . ALA A 1 69 ? -0.096 -5.864 -1.735 1.00 98.12 69 ALA A C 1
ATOM 577 O O . ALA A 1 69 ? -1.229 -5.736 -1.270 1.00 98.12 69 ALA A O 1
ATOM 578 N N . SER A 1 70 ? 0.836 -6.579 -1.092 1.00 98.38 70 SER A N 1
ATOM 579 C CA . SER A 1 70 ? 0.514 -7.327 0.143 1.00 98.38 70 SER A CA 1
ATOM 580 C C . SER A 1 70 ? 0.015 -6.423 1.269 1.00 98.38 70 SER A C 1
ATOM 582 O O . SER A 1 70 ? -0.941 -6.778 1.954 1.00 98.38 70 SER A O 1
ATOM 584 N N . VAL A 1 71 ? 0.605 -5.237 1.434 1.00 98.25 71 VAL A N 1
ATOM 585 C CA . VAL A 1 71 ? 0.189 -4.260 2.452 1.00 98.25 71 VAL A CA 1
ATOM 586 C C . VAL A 1 71 ? -1.259 -3.801 2.254 1.00 98.25 71 VAL A C 1
ATOM 588 O O . VAL A 1 71 ? -1.996 -3.660 3.228 1.00 98.25 71 VAL A O 1
ATOM 591 N N . VAL A 1 72 ? -1.707 -3.643 1.005 1.00 97.56 72 VAL A N 1
ATOM 592 C CA . VAL A 1 72 ? -3.108 -3.311 0.697 1.00 97.56 72 VAL A CA 1
ATOM 593 C C . VAL A 1 72 ? -4.038 -4.445 1.132 1.00 97.56 72 VAL A C 1
ATOM 595 O O . VAL A 1 72 ? -5.089 -4.186 1.715 1.00 97.56 72 VAL A O 1
ATOM 598 N N . GLY A 1 73 ? -3.636 -5.700 0.908 1.00 97.50 73 GLY A N 1
ATOM 599 C CA . GLY A 1 73 ? -4.376 -6.873 1.378 1.00 97.50 73 GLY A CA 1
ATOM 600 C C . GLY A 1 73 ? -4.486 -6.939 2.905 1.00 97.50 73 GLY A C 1
ATOM 601 O O . GLY A 1 73 ? -5.556 -7.251 3.426 1.00 97.50 73 GLY A O 1
ATOM 602 N N . LEU A 1 74 ? -3.412 -6.599 3.624 1.00 97.94 74 LEU A N 1
ATOM 603 C CA . LEU A 1 74 ? -3.409 -6.543 5.091 1.00 97.94 74 LEU A CA 1
ATOM 604 C C . LEU A 1 74 ? -4.372 -5.469 5.616 1.00 97.94 74 LEU A C 1
ATOM 606 O O . LEU A 1 74 ? -5.216 -5.773 6.454 1.00 97.94 74 LEU A O 1
ATOM 610 N N . LEU A 1 75 ? -4.318 -4.254 5.063 1.00 97.56 75 LEU A N 1
ATOM 611 C CA . LEU A 1 75 ? -5.245 -3.174 5.423 1.00 97.56 75 LEU A CA 1
ATOM 612 C C . LEU A 1 75 ? -6.703 -3.542 5.115 1.00 97.56 75 LEU A C 1
ATOM 614 O O . LEU A 1 75 ? -7.599 -3.250 5.905 1.00 97.56 75 LEU A O 1
ATOM 618 N N . ALA A 1 76 ? -6.953 -4.210 3.986 1.00 96.56 76 ALA A N 1
ATOM 619 C CA . ALA A 1 76 ? -8.288 -4.683 3.637 1.00 96.56 76 ALA A CA 1
ATOM 620 C C . ALA A 1 76 ? -8.801 -5.738 4.629 1.00 96.56 76 ALA A C 1
ATOM 622 O O . ALA A 1 76 ? -9.968 -5.688 5.013 1.00 96.56 76 ALA A O 1
ATOM 623 N N . ALA A 1 77 ? -7.943 -6.656 5.085 1.00 96.62 77 ALA A N 1
ATOM 624 C CA . ALA A 1 77 ? -8.316 -7.652 6.087 1.00 96.62 77 ALA A CA 1
ATOM 625 C C . ALA A 1 77 ? -8.736 -7.001 7.417 1.00 96.62 77 ALA A C 1
ATOM 627 O O . ALA A 1 77 ? -9.751 -7.409 7.984 1.00 96.62 77 ALA A O 1
ATOM 628 N N . GLU A 1 78 ? -8.014 -5.972 7.879 1.00 95.75 78 GLU A N 1
ATOM 629 C CA . GLU A 1 78 ? -8.391 -5.186 9.068 1.00 95.75 78 GLU A CA 1
ATOM 630 C C . GLU A 1 78 ? -9.783 -4.551 8.905 1.00 95.75 78 GLU A C 1
ATOM 632 O O . GLU A 1 78 ? -10.624 -4.629 9.801 1.00 95.75 78 GLU A O 1
ATOM 637 N N . ILE A 1 79 ? -10.065 -3.976 7.731 1.00 96.00 79 ILE A N 1
ATOM 638 C CA . ILE A 1 79 ? -11.362 -3.345 7.427 1.00 96.00 79 ILE A CA 1
ATOM 639 C C . ILE A 1 79 ? -12.489 -4.382 7.342 1.00 96.00 79 ILE A C 1
ATOM 641 O O . ILE A 1 79 ? -13.612 -4.121 7.773 1.00 96.00 79 ILE A O 1
ATOM 645 N N . PHE A 1 80 ? -12.213 -5.564 6.794 1.00 95.44 80 PHE A N 1
ATOM 646 C CA . PHE A 1 80 ? -13.194 -6.646 6.700 1.00 95.44 80 PHE A CA 1
ATOM 647 C C . PHE A 1 80 ? -13.422 -7.376 8.031 1.00 95.44 80 PHE A C 1
ATOM 649 O O . PHE A 1 80 ? -14.364 -8.160 8.126 1.00 95.44 80 PHE A O 1
ATOM 656 N N . GLY A 1 81 ? -12.620 -7.090 9.062 1.00 94.12 81 GLY A N 1
ATOM 657 C CA . GLY A 1 81 ? -12.832 -7.598 10.415 1.00 94.12 81 GLY A CA 1
ATOM 658 C C . GLY A 1 81 ? -12.537 -9.090 10.549 1.00 94.12 81 GLY A C 1
ATOM 659 O O . GLY A 1 81 ? -13.364 -9.842 11.069 1.00 94.12 81 GLY A O 1
ATOM 660 N N . TYR A 1 82 ? -11.373 -9.535 10.064 1.00 94.88 82 TYR A N 1
ATOM 661 C CA . TYR A 1 82 ? -10.948 -10.927 10.223 1.00 94.88 82 TYR A CA 1
ATOM 662 C C . TYR A 1 82 ? -10.930 -11.351 11.707 1.00 94.88 82 TYR A C 1
ATOM 664 O O . TYR A 1 82 ? -10.612 -10.565 12.597 1.00 94.88 82 TYR A O 1
ATOM 672 N N . GLN A 1 83 ? -11.238 -12.623 11.979 1.00 95.31 83 GLN A N 1
ATOM 673 C CA . GLN A 1 83 ? -11.217 -13.180 13.342 1.00 95.31 83 GLN A CA 1
ATOM 674 C C . GLN A 1 83 ? -10.040 -14.134 13.576 1.00 95.31 83 GLN A C 1
ATOM 676 O O . GLN A 1 83 ? -9.493 -14.195 14.675 1.00 95.31 83 GLN A O 1
ATOM 681 N N . ASP A 1 84 ? -9.615 -14.855 12.536 1.00 96.38 84 ASP A N 1
ATOM 682 C CA . ASP A 1 84 ? -8.450 -15.735 12.592 1.00 96.38 84 ASP A CA 1
ATOM 683 C C . ASP A 1 84 ? -7.206 -15.009 12.071 1.00 96.38 84 ASP A C 1
ATOM 685 O O . ASP A 1 84 ? -7.155 -14.603 10.908 1.00 96.38 84 ASP A O 1
ATOM 689 N N . ARG A 1 85 ? -6.167 -14.902 12.907 1.00 93.25 85 ARG A N 1
ATOM 690 C CA . ARG A 1 85 ? -4.875 -14.299 12.542 1.00 93.25 85 ARG A CA 1
ATOM 691 C C . ARG A 1 85 ? -4.203 -14.972 11.346 1.00 93.25 85 ARG A C 1
ATOM 693 O O . ARG A 1 85 ? -3.412 -14.312 10.673 1.00 93.25 85 ARG A O 1
ATOM 700 N N . GLN A 1 86 ? -4.509 -16.235 11.043 1.00 96.25 86 GLN A N 1
ATOM 701 C CA . GLN A 1 86 ? -4.015 -16.881 9.823 1.00 96.25 86 GLN A CA 1
ATOM 702 C C . GLN A 1 86 ? -4.481 -16.154 8.553 1.00 96.25 86 GLN A C 1
ATOM 704 O O . GLN A 1 86 ? -3.762 -16.161 7.554 1.00 96.25 86 GLN A O 1
ATOM 709 N N . THR A 1 87 ? -5.615 -15.447 8.605 1.00 97.06 87 THR A N 1
ATOM 710 C CA . THR A 1 87 ? -6.134 -14.625 7.499 1.00 97.06 87 THR A CA 1
ATOM 711 C C . THR A 1 87 ? -5.121 -13.585 7.034 1.00 97.06 87 THR A C 1
ATOM 713 O O . THR A 1 87 ? -4.982 -13.375 5.834 1.00 97.06 87 THR A O 1
ATOM 716 N N . LEU A 1 88 ? -4.352 -12.981 7.947 1.00 96.31 88 LEU A N 1
ATOM 717 C CA . LEU A 1 88 ? -3.326 -12.001 7.580 1.00 96.31 88 LEU A CA 1
ATOM 718 C C . LEU A 1 88 ? -2.200 -12.624 6.750 1.00 96.31 88 LEU A C 1
ATOM 720 O O . LEU A 1 88 ? -1.701 -11.997 5.818 1.00 96.31 88 LEU A O 1
ATOM 724 N N . LYS A 1 89 ? -1.827 -13.875 7.045 1.00 97.00 89 LYS A N 1
ATOM 725 C CA . LYS A 1 89 ? -0.845 -14.607 6.239 1.00 97.00 89 LYS A CA 1
ATOM 726 C C . LYS A 1 89 ? -1.388 -14.864 4.832 1.00 97.00 89 LYS A C 1
ATOM 728 O O . LYS A 1 89 ? -0.694 -14.596 3.858 1.00 97.00 89 LYS A O 1
ATOM 733 N N . TYR A 1 90 ? -2.645 -15.296 4.722 1.00 97.31 90 TYR A N 1
ATOM 734 C CA . TYR A 1 90 ? -3.289 -15.470 3.419 1.00 97.31 90 TYR A CA 1
ATOM 735 C C . TYR A 1 90 ? -3.415 -14.153 2.647 1.00 97.31 90 TYR A C 1
ATOM 737 O O . TYR A 1 90 ? -3.140 -14.133 1.454 1.00 97.31 90 TYR A O 1
ATOM 745 N N . ALA A 1 91 ? -3.778 -13.051 3.306 1.00 97.94 91 ALA A N 1
ATOM 746 C CA . ALA A 1 91 ? -3.873 -11.735 2.675 1.00 97.94 91 ALA A CA 1
ATOM 747 C C . ALA A 1 91 ? -2.511 -11.256 2.147 1.00 97.94 91 ALA A C 1
ATOM 749 O O . ALA A 1 91 ? -2.419 -10.756 1.024 1.00 97.94 91 ALA A O 1
ATOM 750 N N . HIS A 1 92 ? -1.447 -11.469 2.927 1.00 98.19 92 HIS A N 1
ATOM 751 C CA . HIS A 1 92 ? -0.078 -11.194 2.504 1.00 98.19 92 HIS A CA 1
ATOM 752 C C . HIS A 1 92 ? 0.304 -11.996 1.250 1.00 98.19 92 HIS A C 1
ATOM 754 O O . HIS A 1 92 ? 0.751 -11.414 0.255 1.00 98.19 92 HIS A O 1
ATOM 760 N N . ASP A 1 93 ? 0.107 -13.317 1.291 1.00 98.00 93 ASP A N 1
ATOM 761 C CA . ASP A 1 93 ? 0.493 -14.233 0.215 1.00 98.00 93 ASP A CA 1
ATOM 762 C C . ASP A 1 93 ? -0.358 -14.017 -1.046 1.00 98.00 93 ASP A C 1
ATOM 764 O O . ASP A 1 93 ? 0.158 -14.073 -2.163 1.00 98.00 93 ASP A O 1
ATOM 768 N N . LEU A 1 94 ? -1.640 -13.681 -0.885 1.00 98.06 94 LEU A N 1
ATOM 769 C CA . LEU A 1 94 ? -2.532 -13.333 -1.988 1.00 98.06 94 LEU A CA 1
ATOM 770 C C . LEU A 1 94 ? -2.088 -12.041 -2.683 1.00 98.06 94 LEU A C 1
ATOM 772 O O . LEU A 1 94 ? -2.021 -12.005 -3.911 1.00 98.06 94 LEU A O 1
ATOM 776 N N . GLY A 1 95 ? -1.734 -11.000 -1.922 1.00 98.06 95 GLY A N 1
ATOM 777 C CA . GLY A 1 95 ? -1.201 -9.762 -2.495 1.00 98.06 95 GLY A CA 1
ATOM 778 C C . GLY A 1 95 ? 0.112 -9.987 -3.252 1.00 98.06 95 GLY A C 1
ATOM 779 O O . GLY A 1 95 ? 0.287 -9.464 -4.352 1.00 98.06 95 GLY A O 1
ATOM 780 N N . MET A 1 96 ? 0.988 -10.848 -2.723 1.00 98.19 96 MET A N 1
ATOM 781 C CA . MET A 1 96 ? 2.216 -11.269 -3.403 1.00 98.19 96 MET A CA 1
ATOM 782 C C . MET A 1 96 ? 1.902 -11.965 -4.733 1.00 98.19 96 MET A C 1
ATOM 784 O O . MET A 1 96 ? 2.452 -11.604 -5.773 1.00 98.19 96 MET A O 1
ATOM 788 N N . ALA A 1 97 ? 0.984 -12.934 -4.715 1.00 98.25 97 ALA A N 1
ATOM 789 C CA . ALA A 1 97 ? 0.578 -13.675 -5.903 1.00 98.25 97 ALA A CA 1
ATOM 790 C C . ALA A 1 97 ? -0.043 -12.761 -6.970 1.00 98.25 97 ALA A C 1
ATOM 792 O O . ALA A 1 97 ? 0.286 -12.885 -8.152 1.00 98.25 97 ALA A O 1
ATOM 793 N N . PHE A 1 98 ? -0.893 -11.810 -6.573 1.00 98.06 98 PHE A N 1
ATOM 794 C CA . PHE A 1 98 ? -1.491 -10.842 -7.494 1.00 98.06 98 PHE A CA 1
ATOM 795 C C . PHE A 1 98 ? -0.445 -9.941 -8.143 1.00 98.06 98 PHE A C 1
ATOM 797 O O . PHE A 1 98 ? -0.495 -9.744 -9.358 1.00 98.06 98 PHE A O 1
ATOM 804 N N . GLN A 1 99 ? 0.538 -9.450 -7.387 1.00 97.88 99 GLN A N 1
ATOM 805 C CA . GLN A 1 99 ? 1.561 -8.592 -7.979 1.00 97.88 99 GLN A CA 1
ATOM 806 C C . GLN A 1 99 ? 2.516 -9.352 -8.894 1.00 97.88 99 GLN A C 1
ATOM 808 O O . GLN A 1 99 ? 2.835 -8.866 -9.976 1.00 97.88 99 GLN A O 1
ATOM 813 N N . LEU A 1 100 ? 2.915 -10.568 -8.519 1.00 97.88 100 LEU A N 1
ATOM 814 C CA . LEU A 1 100 ? 3.686 -11.433 -9.413 1.00 97.88 100 LEU A CA 1
ATOM 815 C C . LEU A 1 100 ? 2.901 -11.751 -10.693 1.00 97.88 100 LEU A C 1
ATOM 817 O O . LEU A 1 100 ? 3.477 -11.760 -11.777 1.00 97.88 100 LEU A O 1
ATOM 821 N N . THR A 1 101 ? 1.582 -11.936 -10.588 1.00 98.31 101 THR A N 1
ATOM 822 C CA . THR A 1 101 ? 0.707 -12.128 -11.753 1.00 98.31 101 THR A CA 1
ATOM 823 C C . THR A 1 101 ? 0.684 -10.890 -12.651 1.00 98.31 101 THR A C 1
ATOM 825 O O . THR A 1 101 ? 0.803 -11.037 -13.866 1.00 98.31 101 THR A O 1
ATOM 828 N N . ASN A 1 102 ? 0.587 -9.680 -12.082 1.00 96.94 102 ASN A N 1
ATOM 829 C CA . ASN A 1 102 ? 0.682 -8.432 -12.849 1.00 96.94 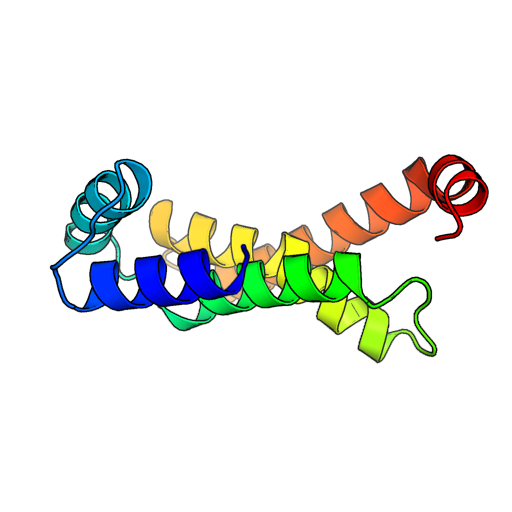102 ASN A CA 1
ATOM 830 C C . ASN A 1 102 ? 2.022 -8.340 -13.595 1.00 96.94 102 ASN A C 1
ATOM 832 O O . ASN A 1 102 ? 2.029 -8.118 -14.799 1.00 96.94 102 ASN A O 1
ATOM 836 N N . ILE A 1 103 ? 3.140 -8.609 -12.913 1.00 95.62 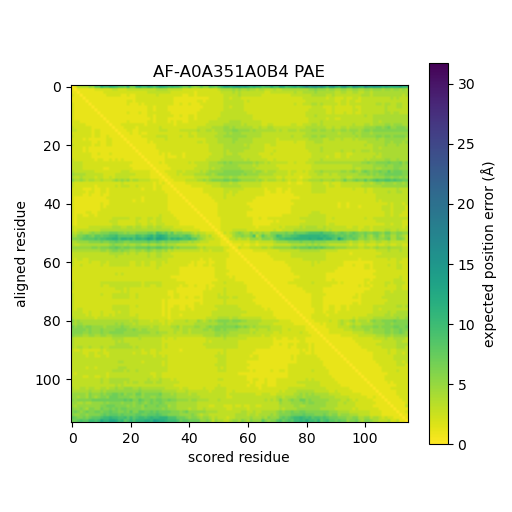103 ILE A N 1
ATOM 837 C CA . ILE A 1 103 ? 4.482 -8.570 -13.516 1.00 95.62 103 ILE A CA 1
ATOM 838 C C . ILE A 1 103 ? 4.605 -9.570 -14.674 1.00 95.62 103 ILE A C 1
ATOM 840 O O . ILE A 1 103 ? 5.103 -9.230 -15.744 1.00 95.62 103 ILE A O 1
ATOM 844 N N . ILE A 1 104 ? 4.140 -10.810 -14.488 1.00 97.00 104 ILE A N 1
ATOM 845 C CA . ILE A 1 104 ? 4.203 -11.839 -15.537 1.00 97.00 104 ILE A CA 1
ATOM 846 C C . ILE A 1 104 ? 3.339 -11.445 -16.740 1.00 97.00 104 ILE A C 1
ATOM 848 O O . ILE A 1 104 ? 3.765 -11.627 -17.881 1.00 97.00 104 ILE A O 1
ATOM 852 N N . ARG A 1 105 ? 2.140 -10.900 -16.495 1.00 98.06 105 ARG A N 1
ATOM 853 C CA . ARG A 1 105 ? 1.230 -10.431 -17.548 1.00 98.06 105 ARG A CA 1
ATOM 854 C C . ARG A 1 105 ? 1.847 -9.288 -18.358 1.00 98.06 105 ARG A C 1
ATOM 856 O O . ARG A 1 105 ? 1.730 -9.288 -19.582 1.00 98.06 105 ARG A O 1
ATOM 863 N N . ASP A 1 106 ? 2.515 -8.356 -17.682 1.00 96.56 106 ASP A N 1
ATOM 864 C CA . ASP A 1 106 ? 2.906 -7.065 -18.254 1.00 96.56 106 ASP A CA 1
ATOM 865 C C . ASP A 1 106 ? 4.389 -7.006 -18.673 1.00 96.56 106 ASP A C 1
ATOM 867 O O . ASP A 1 106 ? 4.837 -5.993 -19.209 1.00 96.56 106 ASP A O 1
ATOM 871 N N . VAL A 1 107 ? 5.136 -8.116 -18.562 1.00 95.25 107 VAL A N 1
ATOM 872 C CA . VAL A 1 107 ? 6.588 -8.196 -18.835 1.00 95.25 107 VAL A CA 1
ATOM 873 C C . VAL A 1 107 ? 7.016 -7.551 -20.159 1.00 95.25 107 VAL A C 1
ATOM 875 O O . VAL A 1 107 ? 8.041 -6.878 -20.237 1.00 95.25 107 VAL A O 1
ATOM 878 N N . GLY A 1 108 ? 6.231 -7.734 -21.225 1.00 95.31 108 GLY A N 1
ATOM 879 C CA . GLY A 1 108 ? 6.545 -7.165 -22.534 1.00 95.31 108 GLY A CA 1
ATOM 880 C C . GLY A 1 108 ? 6.299 -5.657 -22.610 1.00 95.31 108 GLY A C 1
ATOM 881 O O . GLY A 1 108 ? 7.016 -4.955 -23.323 1.00 95.31 108 GLY A O 1
ATOM 882 N N . GLU A 1 109 ? 5.276 -5.156 -21.916 1.00 95.00 109 GLU A N 1
ATOM 883 C CA . GLU A 1 109 ? 5.007 -3.721 -21.815 1.00 95.00 109 GLU A CA 1
ATOM 884 C C . GLU A 1 109 ? 6.055 -3.032 -20.944 1.00 95.00 109 GLU A C 1
ATOM 886 O O . GLU A 1 109 ? 6.622 -2.022 -21.369 1.00 95.00 109 GLU A O 1
ATOM 891 N N . ASP A 1 110 ? 6.362 -3.613 -19.787 1.00 93.69 110 ASP A N 1
ATOM 892 C CA . ASP A 1 110 ? 7.358 -3.093 -18.855 1.00 93.69 110 ASP A CA 1
ATOM 893 C C . ASP A 1 110 ? 8.737 -3.000 -19.518 1.00 93.69 110 ASP A C 1
ATOM 895 O O . ASP A 1 110 ? 9.346 -1.922 -19.513 1.00 93.69 110 ASP A O 1
ATOM 899 N N . ALA A 1 111 ? 9.146 -4.037 -20.262 1.00 92.50 111 ALA A N 1
ATOM 900 C CA . ALA A 1 111 ? 10.404 -4.027 -21.008 1.00 92.50 111 ALA A CA 1
ATOM 901 C C . ALA A 1 111 ? 10.480 -2.873 -22.025 1.00 92.50 111 ALA A C 1
ATOM 903 O O . ALA A 1 111 ? 11.521 -2.223 -22.157 1.00 92.50 111 ALA A O 1
ATOM 904 N N . ARG A 1 112 ? 9.374 -2.560 -22.721 1.00 95.00 112 ARG A N 1
ATOM 905 C CA . ARG A 1 112 ? 9.303 -1.414 -23.655 1.00 95.00 112 ARG A CA 1
ATOM 906 C C . ARG A 1 112 ? 9.383 -0.066 -22.940 1.00 95.00 112 ARG A C 1
ATOM 908 O O . ARG A 1 112 ? 9.809 0.915 -23.546 1.00 95.00 112 ARG A O 1
ATOM 915 N N . ARG A 1 113 ? 8.989 -0.012 -21.669 1.00 90.12 113 ARG A N 1
ATOM 916 C CA . ARG A 1 113 ? 9.052 1.177 -20.807 1.00 90.12 113 ARG A CA 1
ATOM 917 C C . ARG A 1 113 ? 10.374 1.281 -20.038 1.00 90.12 113 ARG A C 1
ATOM 919 O O . ARG A 1 113 ? 10.537 2.215 -19.256 1.00 90.12 113 ARG A O 1
ATOM 926 N N . GLY A 1 114 ? 11.317 0.367 -20.278 1.00 88.56 114 GLY A N 1
ATOM 927 C CA . GLY A 1 114 ? 12.624 0.345 -19.621 1.00 88.56 114 GLY A CA 1
ATOM 928 C C . GLY A 1 114 ? 12.590 -0.196 -18.191 1.00 88.56 114 GLY A C 1
ATOM 929 O O . GLY A 1 114 ? 13.451 0.177 -17.390 1.00 88.56 114 GLY A O 1
ATOM 930 N N . ARG A 1 115 ? 11.603 -1.038 -17.876 1.00 85.50 115 ARG A N 1
ATOM 931 C CA . ARG A 1 115 ? 11.450 -1.746 -16.603 1.00 85.50 115 ARG A CA 1
ATOM 932 C C . ARG A 1 115 ? 11.652 -3.245 -16.808 1.00 85.50 115 ARG A C 1
ATOM 934 O O . ARG A 1 115 ? 11.174 -3.764 -17.836 1.00 85.50 115 ARG A O 1
#

Radius of gyration: 15.73 Å; Cα contacts (8 Å, |Δi|>4): 99; chains: 1; bounding box: 33×36×38 Å

Mean predicted aligned error: 2.83 Å

Sequence (115 aa):
KLEWWRQEVQRTWAGTPTHPVGHALKDVLTRFNLPQEQLLEIIDGMAMDLSQTRYLDFKALQLYCYRVASVVGLLAAEIFGYQDRQTLKYAHDLGMAFQLTNIIRDVGEDARRGR

Foldseek 3Di:
DLVVVLVQLVCLVVVRHDDPVSVVVNVVVVVFVQDSVLSVLLSVLVVCVVPPLDDPDVVSVLSNLQSNFLSVLQRVCRVVPDDDPVSSVVSNVVSSVVVVVVCVVCVVVSVVVSD

Secondary structure (DSSP, 8-state):
-HHHHHHHHHHHHTT---SHHHHHHHHHHTTS---HHHHHHHHHHHHHHHH-S--SSHHHHHHHHIIIIIHHHHHHHHHHT-SSTHHHHHHHHHHHHHHHHHHHHHHHHHHHTT-

pLDDT: mean 96.07, std 2.76, range [85.5, 98.5]